Protein AF-A0A7C3LP22-F1 (afdb_monomer_lite)

Structure (mmCIF, N/CA/C/O backbone):
data_AF-A0A7C3LP22-F1
#
_entry.id   AF-A0A7C3LP22-F1
#
loop_
_atom_site.group_PDB
_atom_site.id
_atom_site.type_symbol
_atom_site.label_atom_id
_atom_site.label_alt_id
_atom_site.label_comp_id
_atom_site.label_asym_id
_atom_site.label_entity_id
_atom_site.label_seq_id
_atom_site.pdbx_PDB_ins_code
_atom_site.Cartn_x
_atom_site.Cartn_y
_atom_site.Cartn_z
_atom_site.occupancy
_atom_site.B_iso_or_equiv
_atom_site.auth_seq_id
_atom_site.auth_comp_id
_atom_site.auth_asym_id
_atom_site.auth_atom_id
_atom_site.pdbx_PDB_model_num
ATOM 1 N N . MET A 1 1 ? -41.718 -24.730 -7.239 1.00 60.97 1 MET A N 1
ATOM 2 C CA . MET A 1 1 ? -41.234 -23.332 -7.316 1.00 60.97 1 MET A CA 1
ATOM 3 C C . MET A 1 1 ? -42.422 -22.460 -7.672 1.00 60.97 1 MET A C 1
ATOM 5 O O . MET A 1 1 ? -43.189 -22.862 -8.542 1.00 60.97 1 MET A O 1
ATOM 9 N N . ARG A 1 2 ? -42.665 -21.352 -6.964 1.00 83.12 2 ARG A N 1
ATOM 10 C CA . ARG A 1 2 ? -43.797 -20.474 -7.306 1.00 83.12 2 ARG A CA 1
ATOM 11 C C . ARG A 1 2 ? -43.466 -19.772 -8.626 1.00 83.12 2 ARG A C 1
ATOM 13 O O . ARG A 1 2 ? -42.304 -19.480 -8.882 1.00 83.12 2 ARG A O 1
ATOM 20 N N . GLY A 1 3 ? -44.466 -19.472 -9.460 1.00 81.06 3 GLY A N 1
ATOM 21 C CA . GLY A 1 3 ? -44.237 -18.830 -10.768 1.00 81.06 3 GLY A CA 1
ATOM 22 C C . GLY A 1 3 ? -43.441 -17.517 -10.687 1.00 81.06 3 GLY A C 1
ATOM 23 O O . GLY A 1 3 ? -42.691 -17.189 -11.598 1.00 81.06 3 GLY A O 1
ATOM 24 N N . LYS A 1 4 ? -43.524 -16.815 -9.550 1.00 84.25 4 LYS A N 1
ATOM 25 C CA . LYS A 1 4 ? -42.734 -15.611 -9.251 1.00 84.25 4 LYS A CA 1
ATOM 26 C C . LYS A 1 4 ? -41.230 -15.893 -9.147 1.00 84.25 4 LYS A C 1
ATOM 28 O O . LYS A 1 4 ? -40.439 -15.100 -9.641 1.00 84.25 4 LYS A O 1
ATOM 33 N N . ASP A 1 5 ? -40.844 -17.034 -8.578 1.00 87.94 5 ASP A N 1
ATOM 34 C CA . ASP A 1 5 ? -39.438 -17.414 -8.399 1.00 87.94 5 ASP A CA 1
ATOM 35 C C . ASP A 1 5 ? -38.778 -17.708 -9.756 1.00 87.94 5 ASP A C 1
ATOM 37 O O . ASP A 1 5 ? -37.622 -17.359 -9.977 1.00 87.94 5 ASP A O 1
ATOM 41 N N . LEU A 1 6 ? -39.537 -18.294 -10.692 1.00 89.38 6 LEU A N 1
ATOM 42 C CA . LEU A 1 6 ? -39.077 -18.561 -12.059 1.00 89.38 6 LEU A CA 1
ATOM 43 C C . LEU A 1 6 ? -38.866 -17.271 -12.858 1.00 89.38 6 LEU A C 1
ATOM 45 O O . LEU A 1 6 ? -37.873 -17.153 -13.570 1.00 89.38 6 LEU A O 1
ATOM 49 N N . ILE A 1 7 ? -39.761 -16.292 -12.708 1.00 92.31 7 ILE A N 1
ATOM 50 C CA . ILE A 1 7 ? -39.629 -14.983 -13.364 1.00 92.31 7 ILE A CA 1
ATOM 51 C C . ILE A 1 7 ? -38.399 -14.243 -12.831 1.00 92.31 7 ILE A C 1
ATOM 53 O O . ILE A 1 7 ? -37.620 -13.705 -13.616 1.00 92.31 7 ILE A O 1
ATOM 57 N N . ILE A 1 8 ? -38.191 -14.256 -11.510 1.00 92.31 8 ILE A N 1
ATOM 58 C CA . ILE A 1 8 ? -37.020 -13.631 -10.884 1.00 92.31 8 ILE A CA 1
ATOM 59 C C . ILE A 1 8 ? -35.738 -14.303 -11.383 1.00 92.31 8 ILE A C 1
ATOM 61 O O . ILE A 1 8 ? -34.843 -13.612 -11.867 1.00 92.31 8 ILE A O 1
ATOM 65 N N . ALA A 1 9 ? -35.669 -15.637 -11.353 1.00 91.69 9 ALA A N 1
ATOM 66 C CA . ALA A 1 9 ? -34.505 -16.382 -11.827 1.00 91.69 9 ALA A CA 1
ATOM 67 C C . ALA A 1 9 ? -34.195 -16.095 -13.306 1.00 91.69 9 ALA A C 1
ATOM 69 O O . ALA A 1 9 ? -33.042 -15.852 -13.660 1.00 91.69 9 ALA A O 1
ATOM 70 N N . PHE A 1 10 ? -35.223 -16.052 -14.157 1.00 95.12 10 PHE A N 1
ATOM 71 C CA . PHE A 1 10 ? -35.064 -15.744 -15.576 1.00 95.12 10 PHE A CA 1
ATOM 72 C C . PHE A 1 10 ? -34.606 -14.298 -15.810 1.00 95.12 10 PHE A C 1
ATOM 74 O O . PHE A 1 10 ? -33.699 -14.068 -16.606 1.00 95.12 10 PHE A O 1
ATOM 81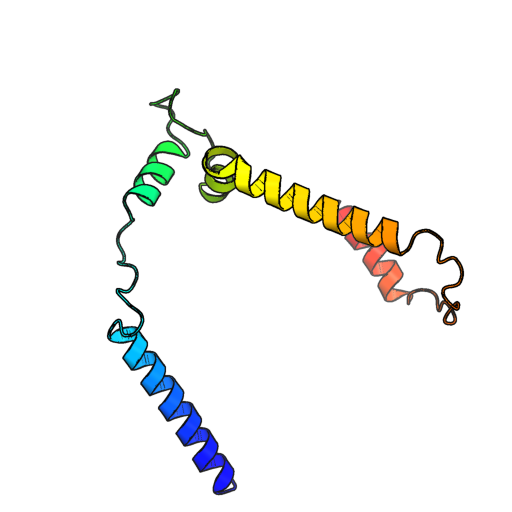 N N . SER A 1 11 ? -35.171 -13.324 -15.085 1.00 93.56 11 SER A N 1
ATOM 82 C CA . SER A 1 11 ? -34.745 -11.921 -15.185 1.00 93.56 11 SER A CA 1
ATOM 83 C C . SER A 1 11 ? -33.291 -11.723 -14.760 1.00 93.56 11 SER A C 1
ATOM 85 O O . SER A 1 11 ? -32.557 -10.990 -15.419 1.00 93.56 11 SER A O 1
ATOM 87 N N . LEU A 1 12 ? -32.853 -12.428 -13.711 1.00 94.12 12 LEU A N 1
ATOM 88 C CA . LEU A 1 12 ? -31.487 -12.345 -13.213 1.00 94.12 12 LEU A CA 1
ATOM 89 C C . LEU A 1 12 ? -30.515 -12.948 -14.231 1.00 94.12 12 LEU A C 1
ATOM 91 O O . LEU A 1 12 ? -29.534 -12.307 -14.594 1.00 94.12 12 LEU A O 1
ATOM 95 N N . ALA A 1 13 ? -30.834 -14.135 -14.757 1.00 95.00 13 ALA A N 1
ATOM 96 C CA . ALA A 1 13 ? -30.030 -14.797 -15.780 1.00 95.00 13 ALA A CA 1
ATOM 97 C C . ALA A 1 13 ? -29.927 -13.952 -17.061 1.00 95.00 13 ALA A C 1
ATOM 99 O O . ALA A 1 13 ? -28.830 -13.744 -17.577 1.00 95.00 13 ALA A O 1
ATOM 100 N N . SER A 1 14 ? -31.049 -13.406 -17.541 1.00 94.88 14 SER A N 1
ATOM 101 C CA . SER A 1 14 ? -31.072 -12.528 -18.714 1.00 94.88 14 SER A CA 1
ATOM 102 C C . SER A 1 14 ? -30.247 -11.263 -18.495 1.00 94.88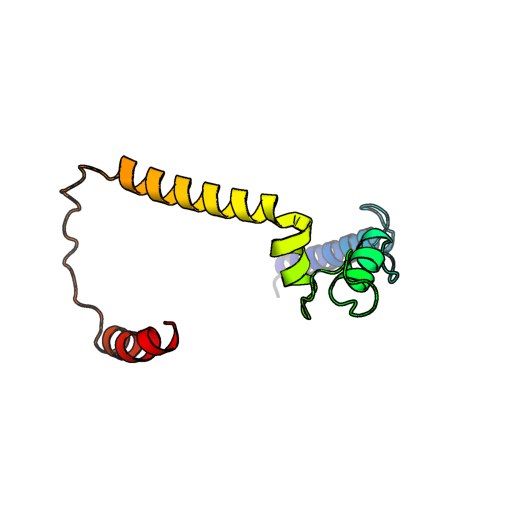 14 SER A C 1
ATOM 104 O O . SER A 1 14 ? -29.548 -10.832 -19.409 1.00 94.88 14 SER A O 1
ATOM 106 N N . PHE A 1 15 ? -30.313 -10.668 -17.303 1.00 95.06 15 PHE A N 1
ATOM 107 C CA . PHE A 1 15 ? -29.533 -9.483 -16.971 1.00 95.06 15 PHE A CA 1
ATOM 108 C C . PHE A 1 15 ? -28.032 -9.788 -16.945 1.00 95.06 15 PHE A C 1
ATOM 110 O O . PHE A 1 15 ? -27.255 -9.052 -17.546 1.00 95.06 15 PHE A O 1
ATOM 117 N N . THR A 1 16 ? -27.614 -10.899 -16.330 1.00 94.69 16 THR A N 1
ATOM 118 C CA . THR A 1 16 ? -26.204 -11.317 -16.309 1.00 94.69 16 THR A CA 1
ATOM 119 C C . THR A 1 16 ? -25.663 -11.576 -17.716 1.00 94.69 16 THR A C 1
ATOM 121 O O . THR A 1 16 ? -24.558 -11.140 -18.029 1.00 94.69 16 THR A O 1
ATOM 124 N N . VAL A 1 17 ? -26.442 -12.234 -18.582 1.00 95.69 17 VAL A N 1
ATOM 125 C CA . VAL A 1 17 ? -26.051 -12.481 -19.980 1.00 95.69 17 VAL A CA 1
ATOM 126 C C . VAL A 1 17 ? -25.961 -11.174 -20.766 1.00 95.69 17 VAL A C 1
ATOM 128 O O . VAL A 1 17 ? -24.973 -10.957 -21.463 1.00 95.69 17 VAL A O 1
ATOM 131 N N . ALA A 1 18 ? -26.946 -10.283 -20.627 1.00 94.44 18 ALA A N 1
ATOM 132 C CA . ALA A 1 18 ? -26.928 -8.980 -21.288 1.00 94.44 18 ALA A CA 1
ATOM 133 C C . ALA A 1 18 ? -25.717 -8.144 -20.851 1.00 94.44 18 ALA A C 1
ATOM 135 O O . ALA A 1 18 ? -25.023 -7.583 -21.694 1.00 94.44 18 ALA A O 1
ATOM 136 N N . LEU A 1 19 ? -25.417 -8.120 -19.549 1.00 92.31 19 LEU A N 1
ATOM 137 C CA . LEU A 1 19 ? -24.252 -7.424 -19.012 1.00 92.31 19 LEU A CA 1
ATOM 138 C C . LEU A 1 19 ? -22.945 -8.032 -19.544 1.00 92.31 19 LEU A C 1
ATOM 140 O O . LEU A 1 19 ? -22.070 -7.301 -19.994 1.00 92.31 19 LEU A O 1
ATOM 144 N N . GLY A 1 20 ? -22.829 -9.364 -19.553 1.00 90.56 20 GLY A N 1
ATOM 145 C CA . GLY A 1 20 ? -21.663 -10.064 -20.095 1.00 90.56 20 GLY A CA 1
ATOM 146 C C . GLY A 1 20 ? -21.441 -9.787 -21.583 1.00 90.56 20 GLY A C 1
ATOM 147 O O . GLY A 1 20 ? -20.305 -9.598 -22.009 1.00 90.56 20 GLY A O 1
ATOM 148 N N . LEU A 1 21 ? -22.519 -9.693 -22.363 1.00 92.75 21 LEU A N 1
ATOM 149 C CA . LEU A 1 21 ? -22.458 -9.393 -23.792 1.00 92.75 21 LEU A CA 1
ATOM 150 C C . LEU A 1 21 ? -22.088 -7.926 -24.059 1.00 92.75 21 LEU A C 1
ATOM 152 O O . LEU A 1 21 ? -21.266 -7.662 -24.931 1.00 92.75 21 LEU A O 1
ATOM 156 N N . ILE A 1 22 ? -22.623 -6.983 -23.275 1.00 91.62 22 ILE A N 1
ATOM 157 C CA . ILE A 1 22 ? -22.217 -5.567 -23.321 1.00 91.62 22 ILE A CA 1
ATOM 158 C C . ILE A 1 22 ? -20.724 -5.429 -23.006 1.00 91.62 22 ILE A C 1
ATOM 160 O O . ILE A 1 22 ? -20.023 -4.695 -23.696 1.00 91.62 22 ILE A O 1
ATOM 164 N N . LEU A 1 23 ? -20.226 -6.146 -21.994 1.00 86.88 23 LEU A N 1
ATOM 165 C CA . LEU A 1 23 ? -18.806 -6.141 -21.641 1.00 86.88 23 LEU A CA 1
ATOM 166 C C . LEU A 1 23 ? -17.938 -6.747 -22.748 1.00 86.88 23 LEU A C 1
ATOM 168 O O . LEU A 1 23 ? -16.923 -6.157 -23.097 1.00 86.88 23 LEU A O 1
ATOM 172 N N . TYR A 1 24 ? -18.345 -7.885 -23.319 1.00 84.06 24 TYR A N 1
ATOM 173 C CA . TYR A 1 24 ? -17.624 -8.550 -24.409 1.00 84.06 24 TYR A CA 1
ATOM 174 C C . TYR A 1 24 ? -17.510 -7.678 -25.666 1.00 84.06 24 TYR A C 1
ATOM 176 O O . TYR A 1 24 ? -16.475 -7.680 -26.323 1.00 84.06 24 TYR A O 1
ATOM 184 N N . LEU A 1 25 ? -18.556 -6.910 -25.982 1.00 89.81 25 LEU A N 1
ATOM 185 C CA . LEU A 1 25 ? -18.586 -5.986 -27.119 1.00 89.81 25 LEU A CA 1
ATOM 186 C C . LEU A 1 25 ? -17.926 -4.630 -26.828 1.00 89.81 25 LEU A C 1
ATOM 188 O O . LEU A 1 25 ? -18.175 -3.674 -27.558 1.00 89.81 25 LEU A O 1
ATOM 192 N N . GLU A 1 26 ? -17.131 -4.518 -25.760 1.00 84.81 26 GLU A N 1
ATOM 193 C CA . GLU A 1 26 ? -16.459 -3.269 -25.378 1.00 84.81 26 GLU A CA 1
ATOM 194 C C . GLU A 1 26 ? -17.438 -2.105 -25.126 1.00 84.81 26 GLU A C 1
ATOM 196 O O . GLU A 1 26 ? -17.104 -0.932 -25.285 1.00 84.81 26 GLU A O 1
ATOM 201 N N . GLY A 1 27 ? -18.673 -2.399 -24.705 1.00 83.31 27 GLY A N 1
ATOM 202 C CA . GLY A 1 27 ? -19.723 -1.394 -24.505 1.00 83.31 27 GLY A CA 1
ATOM 203 C C . GLY A 1 27 ? -19.432 -0.381 -23.390 1.00 83.31 27 GLY A C 1
ATOM 204 O O . GLY A 1 27 ? -20.095 0.651 -23.316 1.00 83.31 27 GLY A O 1
ATOM 205 N N . LEU A 1 28 ? -18.435 -0.650 -22.539 1.00 81.25 28 LEU A N 1
ATOM 206 C CA . LEU A 1 28 ? -17.900 0.283 -21.536 1.00 81.25 28 LEU A CA 1
ATOM 207 C C . LEU A 1 28 ? -16.568 0.932 -21.963 1.00 81.25 28 LEU A C 1
ATOM 209 O O . LEU A 1 28 ? -15.931 1.613 -21.160 1.00 81.25 28 LEU A O 1
ATOM 213 N N . GLY A 1 29 ? -16.153 0.736 -23.215 1.00 81.62 29 GLY A N 1
ATOM 214 C CA . GLY A 1 29 ? -14.862 1.142 -23.754 1.00 81.62 29 GLY A CA 1
ATOM 215 C C . GLY A 1 29 ? -13.959 -0.052 -24.078 1.00 81.62 29 GLY A C 1
ATOM 216 O O . GLY A 1 29 ? -14.277 -1.184 -23.701 1.00 81.62 29 GLY A O 1
ATOM 217 N N . PRO A 1 30 ? -12.831 0.205 -24.767 1.00 79.12 30 PRO A N 1
ATOM 218 C CA . PRO A 1 30 ? -11.898 -0.832 -25.185 1.00 79.12 30 PRO A CA 1
ATOM 219 C C . PRO A 1 30 ? -11.447 -1.647 -23.978 1.00 79.12 30 PRO A C 1
ATOM 221 O O . PRO A 1 30 ? -10.999 -1.090 -22.966 1.00 79.12 30 PRO A O 1
ATOM 224 N N . LEU A 1 31 ? -11.582 -2.967 -24.081 1.00 74.88 31 LEU A N 1
ATOM 225 C CA . LEU A 1 31 ? -11.115 -3.848 -23.026 1.00 74.88 31 LEU A CA 1
ATOM 226 C C . LEU A 1 31 ? -9.582 -3.781 -22.972 1.00 74.88 31 LEU A C 1
ATOM 228 O O . LEU A 1 31 ? -8.932 -3.586 -24.003 1.00 74.88 31 LEU A O 1
ATOM 232 N N . PRO A 1 32 ? -8.969 -3.926 -21.784 1.00 71.56 32 PRO A N 1
ATOM 233 C CA . PRO A 1 32 ? -7.522 -4.016 -21.689 1.00 71.56 32 PRO A CA 1
ATOM 234 C C . PRO A 1 32 ? -7.035 -5.141 -22.604 1.00 71.56 32 PRO A C 1
ATOM 236 O O . PRO A 1 32 ? -7.450 -6.291 -22.453 1.00 71.56 32 PRO A O 1
ATOM 239 N N . THR A 1 33 ? -6.177 -4.806 -23.564 1.00 74.81 33 THR A N 1
ATOM 240 C CA . THR A 1 33 ? -5.535 -5.811 -24.406 1.00 74.81 33 THR A CA 1
ATOM 241 C C . THR A 1 33 ? -4.688 -6.734 -23.527 1.00 74.81 33 THR A C 1
ATOM 243 O O . THR A 1 33 ? -4.219 -6.338 -22.458 1.00 74.81 33 THR A O 1
ATOM 246 N N . GLY A 1 34 ? -4.468 -7.976 -23.969 1.00 73.56 34 GLY A N 1
ATOM 247 C CA . GLY A 1 34 ? -3.540 -8.895 -23.291 1.00 73.56 34 GLY A CA 1
ATOM 248 C C . GLY A 1 34 ? -2.083 -8.409 -23.301 1.00 73.56 34 GLY A C 1
ATOM 249 O O . GLY A 1 34 ? -1.229 -9.004 -22.647 1.00 73.56 34 GLY A O 1
ATOM 250 N N . ASP A 1 35 ? -1.806 -7.326 -24.027 1.00 83.81 35 ASP A N 1
ATOM 251 C CA . ASP A 1 35 ? -0.493 -6.721 -24.160 1.00 83.81 35 ASP A CA 1
ATOM 252 C C . ASP A 1 35 ? -0.185 -5.748 -23.021 1.00 83.81 35 ASP A C 1
ATOM 254 O O . ASP A 1 35 ? -1.027 -4.998 -22.517 1.00 83.81 35 ASP A O 1
ATOM 258 N N . LEU A 1 36 ? 1.091 -5.701 -22.652 1.00 85.12 36 LEU A N 1
ATOM 259 C CA . LEU A 1 36 ? 1.589 -4.734 -21.687 1.00 85.12 36 LEU A CA 1
ATOM 260 C C . LEU A 1 36 ? 1.521 -3.319 -22.264 1.00 85.12 36 LEU A C 1
ATOM 262 O O . LEU A 1 36 ? 2.136 -2.999 -23.281 1.00 85.12 36 LEU A O 1
ATOM 266 N N . ARG A 1 37 ? 0.837 -2.427 -21.544 1.00 88.31 37 ARG A N 1
ATOM 267 C CA . ARG A 1 37 ? 0.893 -0.987 -21.822 1.00 88.31 37 ARG A CA 1
ATOM 268 C C . ARG A 1 37 ? 2.340 -0.505 -21.713 1.00 88.31 37 ARG A C 1
ATOM 270 O O . ARG A 1 37 ? 3.074 -0.938 -20.826 1.00 88.31 37 ARG A O 1
ATOM 277 N N . PHE A 1 38 ? 2.718 0.464 -22.545 1.00 91.25 38 PHE A N 1
ATOM 278 C CA . PHE A 1 38 ? 4.083 1.005 -22.591 1.00 91.25 38 PHE A CA 1
ATOM 279 C C . PHE A 1 38 ? 4.633 1.405 -21.210 1.00 91.25 38 PHE A C 1
ATOM 281 O O . PHE A 1 38 ? 5.754 1.046 -20.856 1.00 91.25 38 PHE A O 1
ATOM 288 N N . LEU A 1 39 ? 3.824 2.095 -20.398 1.00 90.88 39 LEU A N 1
ATOM 289 C CA . LEU A 1 39 ? 4.217 2.493 -19.045 1.00 90.88 39 LEU A CA 1
ATOM 290 C C . LEU A 1 39 ? 4.511 1.280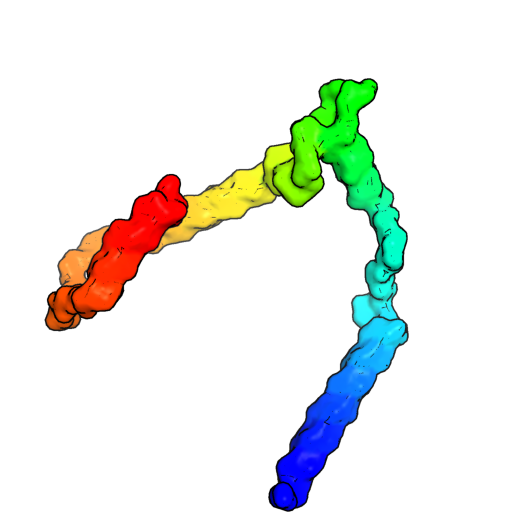 -18.148 1.00 90.88 39 LEU A C 1
ATOM 292 O O . LEU A 1 39 ? 5.519 1.270 -17.449 1.00 90.88 39 LEU A O 1
ATOM 296 N N . ALA A 1 40 ? 3.667 0.246 -18.205 1.00 91.75 40 ALA A N 1
ATOM 297 C CA . ALA A 1 40 ? 3.859 -0.978 -17.432 1.00 91.75 40 ALA A CA 1
ATOM 298 C C . ALA A 1 40 ? 5.126 -1.723 -17.875 1.00 91.75 40 ALA A C 1
ATOM 300 O O . ALA A 1 40 ? 5.899 -2.165 -17.030 1.00 91.75 40 ALA A O 1
ATOM 301 N N . ALA A 1 41 ? 5.384 -1.793 -19.184 1.00 93.50 41 ALA A N 1
ATOM 302 C CA . ALA A 1 41 ? 6.609 -2.378 -19.723 1.00 93.50 41 ALA A CA 1
ATOM 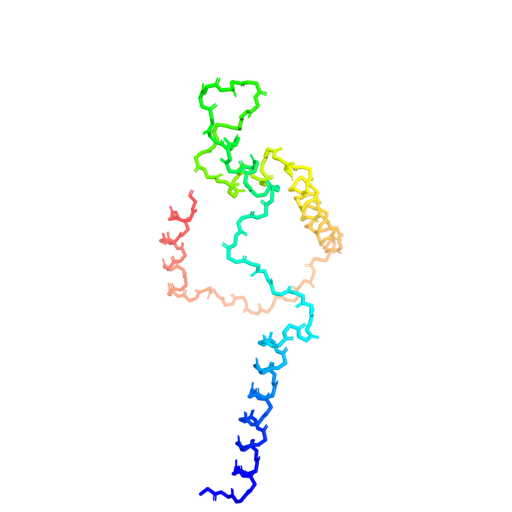303 C C . ALA A 1 41 ? 7.866 -1.614 -19.266 1.00 93.50 41 ALA A C 1
ATOM 305 O O . ALA A 1 41 ? 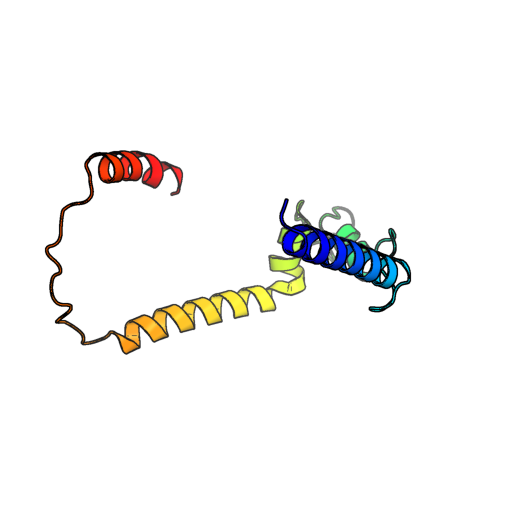8.857 -2.235 -18.886 1.00 93.50 41 ALA A O 1
ATOM 306 N N . SER A 1 42 ? 7.819 -0.278 -19.247 1.00 92.38 42 SER A N 1
ATOM 307 C CA . SER A 1 42 ? 8.923 0.560 -18.759 1.00 92.38 42 SER A CA 1
ATOM 308 C C . SER A 1 42 ? 9.182 0.366 -17.261 1.00 92.38 42 SER A C 1
ATOM 310 O O . SER A 1 42 ? 10.329 0.201 -16.851 1.00 92.38 42 SER A O 1
ATOM 312 N N . ILE A 1 43 ? 8.122 0.319 -16.447 1.00 93.56 43 ILE A N 1
ATOM 313 C CA . ILE A 1 43 ? 8.220 0.046 -15.007 1.00 93.56 43 ILE A CA 1
ATOM 314 C C . ILE A 1 43 ? 8.818 -1.341 -14.771 1.00 93.56 43 ILE A C 1
ATOM 316 O O . ILE A 1 43 ? 9.774 -1.462 -14.014 1.00 93.56 43 ILE A O 1
ATOM 320 N N . LEU A 1 44 ? 8.320 -2.382 -15.445 1.00 93.62 44 LEU A N 1
ATOM 321 C CA . LEU A 1 44 ? 8.845 -3.748 -15.316 1.00 93.62 44 LEU A CA 1
ATOM 322 C C . LEU A 1 44 ? 10.323 -3.830 -15.697 1.00 93.62 44 LEU A C 1
ATOM 324 O O . LEU A 1 44 ? 11.106 -4.444 -14.978 1.00 93.62 44 LEU A O 1
ATOM 328 N N . LYS A 1 45 ? 10.714 -3.168 -16.791 1.00 93.94 45 LYS A N 1
ATOM 329 C CA . LYS A 1 45 ? 12.105 -3.128 -17.245 1.00 93.94 45 LYS A CA 1
ATOM 330 C C . LYS A 1 45 ? 13.036 -2.482 -16.217 1.00 93.94 45 LYS A C 1
ATOM 332 O O . LYS A 1 45 ? 14.165 -2.931 -16.092 1.00 93.94 45 LYS A O 1
ATOM 337 N N . ASN A 1 46 ? 12.580 -1.450 -15.510 1.00 94.56 46 ASN A N 1
ATOM 338 C CA . ASN A 1 46 ? 13.403 -0.656 -14.592 1.00 94.56 46 ASN A CA 1
ATOM 339 C C . ASN A 1 46 ? 13.172 -0.997 -13.103 1.00 94.56 46 ASN A C 1
ATOM 341 O O . ASN A 1 46 ? 13.838 -0.453 -12.233 1.00 94.56 46 ASN A O 1
ATOM 345 N N . THR A 1 47 ? 12.255 -1.912 -12.784 1.00 95.12 47 THR A N 1
ATOM 346 C CA . THR A 1 47 ? 11.998 -2.380 -11.409 1.00 95.12 47 THR A CA 1
ATOM 347 C C . THR A 1 47 ? 13.240 -3.070 -10.830 1.00 95.12 47 THR A C 1
ATOM 349 O O . THR A 1 47 ? 13.688 -2.764 -9.727 1.00 95.12 47 THR A O 1
ATOM 352 N N . PHE A 1 48 ? 13.861 -3.951 -11.616 1.00 94.06 48 PHE A N 1
ATOM 353 C CA . PHE A 1 48 ? 15.135 -4.569 -11.272 1.00 94.06 48 PHE A CA 1
ATOM 354 C C . PHE A 1 48 ? 16.010 -4.681 -12.521 1.00 94.06 48 PHE A C 1
ATOM 356 O O . PHE A 1 48 ? 15.905 -5.643 -13.282 1.00 94.06 48 PHE A O 1
ATOM 363 N N . ASN A 1 49 ? 16.873 -3.687 -12.738 1.00 94.06 49 ASN A N 1
ATOM 364 C CA . ASN A 1 49 ? 17.821 -3.665 -13.849 1.00 94.06 49 ASN A CA 1
ATOM 365 C C . ASN A 1 49 ? 19.257 -3.397 -13.364 1.00 94.06 49 ASN A C 1
ATOM 367 O O . ASN A 1 49 ? 19.654 -2.242 -13.229 1.00 94.06 49 ASN A O 1
ATOM 371 N N . PRO A 1 50 ? 20.067 -4.448 -13.141 1.00 91.06 50 PRO A N 1
ATOM 372 C CA . PRO A 1 50 ? 21.450 -4.306 -12.680 1.00 91.06 50 PRO A CA 1
ATOM 373 C C . PRO A 1 50 ? 22.392 -3.633 -13.686 1.00 91.06 50 PRO A C 1
ATOM 375 O O . PRO A 1 50 ? 23.477 -3.199 -13.309 1.00 91.06 50 PRO A O 1
ATOM 378 N N . TRP A 1 51 ? 22.015 -3.583 -14.967 1.00 92.75 51 TRP A N 1
ATOM 379 C CA . TRP A 1 51 ? 22.855 -3.040 -16.037 1.00 92.75 51 TRP A CA 1
ATOM 380 C C . TRP A 1 51 ? 22.655 -1.537 -16.253 1.00 92.75 51 TRP A C 1
ATOM 382 O O . TRP A 1 51 ? 23.497 -0.905 -16.882 1.00 92.75 51 TRP A O 1
ATOM 392 N N . GLU A 1 52 ? 21.573 -0.963 -15.721 1.00 90.00 52 GLU A N 1
ATOM 393 C CA . GLU A 1 52 ? 21.280 0.471 -15.774 1.00 90.00 52 GLU A CA 1
ATOM 394 C C . GLU A 1 52 ? 21.126 1.012 -14.351 1.00 90.00 52 GLU A C 1
ATOM 396 O O . GLU A 1 52 ? 20.023 1.183 -13.832 1.00 90.00 52 GLU A O 1
ATOM 401 N N . ALA A 1 53 ? 22.264 1.252 -13.700 1.00 86.38 53 ALA A N 1
ATOM 402 C CA . ALA A 1 53 ? 22.308 1.600 -12.284 1.00 86.38 53 ALA A CA 1
ATOM 403 C C . ALA A 1 53 ? 21.637 2.944 -11.950 1.00 86.38 53 ALA A C 1
ATOM 405 O O . ALA A 1 53 ? 21.238 3.144 -10.805 1.00 86.38 53 ALA A O 1
ATOM 406 N N . ASN A 1 54 ? 21.506 3.850 -12.924 1.00 89.31 54 ASN A N 1
ATOM 407 C CA . ASN A 1 54 ? 20.933 5.180 -12.710 1.00 89.31 54 ASN A CA 1
ATOM 408 C C . ASN A 1 54 ? 19.409 5.221 -12.890 1.00 89.31 54 ASN A C 1
ATOM 410 O O . ASN A 1 54 ? 18.775 6.201 -12.505 1.00 89.31 54 ASN A O 1
ATOM 414 N N . LEU A 1 55 ? 18.816 4.187 -13.494 1.00 89.12 55 LEU A N 1
ATOM 415 C CA . LEU A 1 55 ? 17.393 4.139 -13.829 1.00 89.12 55 LEU A CA 1
ATOM 416 C C . LEU A 1 55 ? 16.782 2.799 -13.404 1.00 89.12 55 LEU A C 1
ATOM 418 O O . LEU A 1 55 ? 16.100 2.133 -14.179 1.00 89.12 55 LEU A O 1
ATOM 422 N N . THR A 1 56 ? 17.040 2.397 -12.160 1.00 93.25 56 THR A N 1
ATOM 423 C CA . THR A 1 56 ? 16.492 1.175 -11.567 1.00 93.25 56 THR A CA 1
ATOM 424 C C . THR A 1 56 ? 16.099 1.402 -10.114 1.00 93.25 56 THR A C 1
ATOM 426 O O . THR A 1 56 ? 16.747 2.176 -9.411 1.00 93.25 56 THR A O 1
ATOM 429 N N . THR A 1 57 ? 15.056 0.717 -9.648 1.00 93.62 57 THR A N 1
ATOM 430 C CA . THR A 1 57 ? 14.646 0.777 -8.236 1.00 93.62 57 THR A CA 1
ATOM 431 C C . THR A 1 57 ? 15.256 -0.337 -7.384 1.00 93.62 57 THR A C 1
ATOM 433 O O . THR A 1 57 ? 15.166 -0.308 -6.162 1.00 93.62 57 THR A O 1
ATOM 436 N N . TYR A 1 58 ? 15.902 -1.324 -8.020 1.00 94.50 58 TYR A N 1
ATOM 437 C CA . TYR A 1 58 ? 16.482 -2.511 -7.373 1.00 94.50 58 TYR A CA 1
ATOM 438 C C . TYR A 1 58 ? 15.490 -3.332 -6.527 1.00 94.50 58 TYR A C 1
ATOM 440 O O . TYR A 1 58 ? 15.898 -4.156 -5.707 1.00 94.50 58 TYR A O 1
ATOM 448 N N . SER A 1 59 ? 14.188 -3.184 -6.760 1.00 94.19 59 SER A N 1
ATOM 449 C CA . SER A 1 59 ? 13.162 -3.979 -6.091 1.00 94.19 59 SER A CA 1
ATOM 450 C C . SER A 1 59 ? 12.821 -5.200 -6.935 1.00 94.19 59 SER A C 1
ATOM 452 O O . SER A 1 59 ? 12.483 -5.078 -8.103 1.00 94.19 59 SER A O 1
ATOM 454 N N . LEU A 1 60 ? 12.824 -6.399 -6.350 1.00 94.50 60 LEU A N 1
ATOM 455 C CA . LEU A 1 60 ? 12.352 -7.606 -7.048 1.00 94.50 60 LEU A CA 1
ATOM 456 C C . LEU A 1 60 ? 10.821 -7.646 -7.201 1.00 94.50 60 LEU A C 1
ATOM 458 O O . LEU A 1 60 ? 10.294 -8.459 -7.958 1.00 94.50 60 LEU A O 1
ATOM 462 N N . ASN A 1 61 ? 10.096 -6.779 -6.488 1.00 95.06 61 ASN A N 1
ATOM 463 C CA . ASN A 1 61 ? 8.644 -6.696 -6.541 1.00 95.06 61 ASN A CA 1
ATOM 464 C C . ASN A 1 61 ? 8.210 -5.381 -7.201 1.00 95.06 61 ASN A C 1
ATOM 466 O O . ASN A 1 61 ? 8.357 -4.301 -6.622 1.00 95.06 61 ASN A O 1
ATOM 470 N N . ALA A 1 62 ? 7.607 -5.491 -8.387 1.00 93.69 62 ALA A N 1
ATOM 471 C CA . ALA A 1 62 ? 7.114 -4.350 -9.155 1.00 93.69 62 ALA A CA 1
ATOM 472 C C . ALA A 1 62 ? 6.056 -3.531 -8.403 1.00 93.69 62 ALA A C 1
ATOM 474 O O . ALA A 1 62 ? 6.051 -2.310 -8.505 1.00 93.69 62 ALA A O 1
ATOM 475 N N . VAL A 1 63 ? 5.193 -4.164 -7.603 1.00 95.00 63 VAL A N 1
ATOM 476 C CA . VAL A 1 63 ? 4.178 -3.438 -6.821 1.00 95.00 63 VAL A CA 1
ATOM 477 C C . VAL A 1 63 ? 4.847 -2.589 -5.746 1.00 95.00 63 VAL A C 1
ATOM 479 O O . VAL A 1 63 ? 4.528 -1.412 -5.607 1.00 95.00 63 VAL A O 1
ATOM 482 N N . SER A 1 64 ? 5.825 -3.160 -5.036 1.00 95.44 64 SER A N 1
ATOM 483 C CA . SER A 1 64 ? 6.593 -2.413 -4.037 1.00 95.44 64 SER A CA 1
ATOM 484 C C . SER A 1 64 ? 7.357 -1.256 -4.680 1.00 95.44 64 SER A C 1
ATOM 486 O O . SER A 1 64 ? 7.308 -0.151 -4.157 1.00 95.44 64 SER A O 1
ATOM 488 N N . ALA A 1 65 ? 7.984 -1.479 -5.841 1.00 95.56 65 ALA A N 1
ATOM 489 C CA . ALA A 1 65 ? 8.682 -0.432 -6.590 1.00 95.56 65 ALA A CA 1
ATOM 490 C C . ALA A 1 65 ? 7.739 0.709 -6.997 1.00 95.56 65 ALA A C 1
ATOM 492 O O . ALA A 1 65 ? 8.073 1.887 -6.909 1.00 95.56 65 ALA A O 1
ATOM 493 N N . VAL A 1 66 ? 6.527 0.374 -7.444 1.00 95.88 66 VAL A N 1
ATOM 494 C CA . VAL A 1 66 ? 5.537 1.380 -7.838 1.00 95.88 66 VAL A CA 1
ATOM 495 C C . VAL A 1 66 ? 5.102 2.224 -6.650 1.00 95.88 66 VAL A C 1
ATOM 497 O O . VAL A 1 66 ? 5.073 3.443 -6.771 1.00 95.88 66 VAL A O 1
ATOM 500 N N . ILE A 1 67 ? 4.775 1.599 -5.522 1.00 96.81 67 ILE A N 1
ATOM 501 C CA . ILE A 1 67 ? 4.242 2.298 -4.347 1.00 96.81 67 ILE A CA 1
ATOM 502 C C . ILE A 1 67 ? 5.338 3.107 -3.635 1.00 96.81 67 ILE A C 1
ATOM 504 O O . ILE A 1 67 ? 5.048 4.189 -3.130 1.00 96.81 67 ILE A O 1
ATOM 508 N N . TRP A 1 68 ? 6.586 2.628 -3.617 1.00 95.38 68 TRP A N 1
ATOM 509 C CA . TRP A 1 68 ? 7.674 3.248 -2.849 1.00 95.38 68 TRP A CA 1
A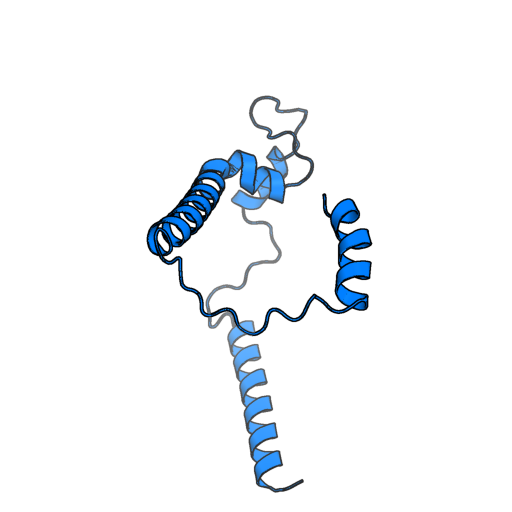TOM 510 C C . TRP A 1 68 ? 8.649 4.103 -3.651 1.00 95.38 68 TRP A C 1
ATOM 512 O O . TRP A 1 68 ? 9.177 5.053 -3.085 1.00 95.38 68 TRP A O 1
ATOM 522 N N . ASP A 1 69 ? 8.866 3.819 -4.935 1.00 94.50 69 ASP A N 1
ATOM 523 C CA . ASP A 1 69 ? 9.859 4.536 -5.743 1.00 94.50 69 ASP A CA 1
ATOM 524 C C . ASP A 1 69 ? 9.186 5.394 -6.819 1.00 94.50 69 ASP A C 1
ATOM 526 O O . ASP A 1 69 ? 9.371 6.608 -6.860 1.00 94.50 69 ASP A O 1
ATOM 530 N N . TYR A 1 70 ? 8.344 4.797 -7.672 1.00 94.88 70 TYR A N 1
ATOM 531 C CA . TYR A 1 70 ? 7.738 5.530 -8.793 1.00 94.88 70 TYR A CA 1
ATOM 532 C C . TYR A 1 70 ? 6.604 6.472 -8.371 1.00 94.88 70 TYR A C 1
ATOM 534 O O . TYR A 1 70 ? 6.444 7.545 -8.951 1.00 94.88 70 TYR A O 1
ATOM 542 N N . ARG A 1 71 ? 5.781 6.061 -7.400 1.00 95.31 71 ARG A N 1
ATOM 543 C CA . ARG A 1 71 ? 4.595 6.792 -6.917 1.00 95.31 71 ARG A CA 1
ATOM 544 C C . ARG A 1 71 ? 4.629 6.964 -5.397 1.00 95.31 71 ARG A C 1
ATOM 546 O O . ARG A 1 71 ? 3.588 6.986 -4.751 1.00 95.31 71 ARG A O 1
ATOM 553 N N . ALA A 1 72 ? 5.832 7.142 -4.850 1.00 96.50 72 ALA A N 1
ATOM 554 C CA . ALA A 1 72 ? 6.081 7.332 -3.420 1.00 96.50 72 ALA A CA 1
ATOM 555 C C . ALA A 1 72 ? 5.233 8.451 -2.798 1.00 96.50 72 ALA A C 1
ATOM 557 O O . ALA A 1 72 ? 4.772 8.341 -1.663 1.00 96.50 72 ALA A O 1
ATOM 558 N N . LEU A 1 73 ? 5.021 9.534 -3.556 1.00 97.69 73 LEU A N 1
ATOM 559 C CA . LEU A 1 73 ? 4.248 10.691 -3.111 1.00 97.69 73 LEU A CA 1
ATOM 560 C C . LEU A 1 73 ? 2.805 10.312 -2.755 1.00 97.69 73 LEU A C 1
ATOM 562 O O . LEU A 1 73 ? 2.294 10.781 -1.742 1.00 97.69 73 LEU A O 1
ATOM 566 N N . ASP A 1 74 ? 2.167 9.451 -3.549 1.00 97.62 74 ASP A N 1
ATOM 567 C CA . ASP A 1 74 ? 0.798 9.003 -3.295 1.00 97.62 74 ASP A CA 1
ATOM 568 C C . ASP A 1 74 ? 0.724 8.256 -1.959 1.00 97.62 74 ASP A C 1
ATOM 570 O O . ASP A 1 74 ? -0.113 8.579 -1.123 1.00 97.62 74 ASP A O 1
ATOM 574 N N . THR A 1 75 ? 1.672 7.354 -1.697 1.00 97.31 75 THR A N 1
ATOM 575 C CA . THR A 1 75 ? 1.779 6.601 -0.436 1.00 97.31 75 THR A CA 1
ATOM 576 C C . THR A 1 75 ? 2.034 7.515 0.768 1.00 97.31 75 THR A C 1
ATOM 578 O O . THR A 1 75 ? 1.461 7.333 1.845 1.00 97.31 75 THR A O 1
ATOM 581 N N . ILE A 1 76 ? 2.865 8.550 0.604 1.00 97.94 76 ILE A N 1
ATOM 582 C CA . ILE A 1 76 ? 3.080 9.565 1.646 1.00 97.94 76 ILE A CA 1
ATOM 583 C C . ILE A 1 76 ? 1.768 10.293 1.952 1.00 97.94 76 ILE A C 1
ATOM 585 O O . ILE A 1 76 ? 1.424 10.485 3.118 1.00 97.94 76 ILE A O 1
ATOM 589 N N . LEU A 1 77 ? 1.002 10.667 0.929 1.00 98.06 77 LEU A N 1
ATOM 590 C CA . LEU A 1 77 ? -0.280 11.337 1.127 1.00 98.06 77 LEU A CA 1
ATOM 591 C C . LEU A 1 77 ? -1.337 10.401 1.729 1.00 98.06 77 LEU A C 1
ATOM 593 O O . LEU A 1 77 ? -2.088 10.833 2.600 1.00 98.06 77 LEU A O 1
ATOM 597 N N . GLU A 1 78 ? -1.362 9.122 1.359 1.00 97.94 78 GLU A N 1
ATOM 598 C CA . GLU A 1 78 ? -2.225 8.114 1.987 1.00 97.94 78 GLU A CA 1
ATOM 599 C C . GLU A 1 78 ? -1.946 7.993 3.493 1.00 97.94 78 GLU A C 1
ATOM 601 O O . GLU A 1 78 ? -2.868 8.053 4.313 1.00 97.94 78 GLU A O 1
ATOM 606 N N . THR A 1 79 ? -0.671 7.897 3.883 1.00 97.56 79 THR A N 1
ATOM 607 C CA . THR A 1 79 ? -0.286 7.836 5.305 1.00 97.56 79 THR A CA 1
ATOM 608 C C . THR A 1 79 ? -0.570 9.144 6.045 1.00 97.56 79 THR A C 1
ATOM 610 O O . THR A 1 79 ? -1.010 9.108 7.195 1.00 97.56 79 THR A O 1
ATOM 613 N N . ALA A 1 80 ? -0.411 10.298 5.391 1.00 98.12 80 ALA A N 1
ATOM 614 C CA . ALA A 1 80 ? -0.778 11.595 5.953 1.00 98.12 80 ALA A CA 1
ATOM 615 C C . ALA A 1 80 ? -2.291 11.705 6.211 1.00 98.12 80 ALA A C 1
ATOM 617 O O . ALA A 1 80 ? -2.700 12.192 7.266 1.00 98.12 80 ALA A O 1
ATOM 618 N N . VAL A 1 81 ? -3.127 11.208 5.293 1.00 98.31 81 VAL A N 1
ATOM 619 C CA . VAL A 1 81 ? -4.586 11.158 5.471 1.00 98.31 81 VAL A CA 1
ATOM 620 C C . VAL A 1 81 ? -4.962 10.216 6.614 1.00 98.31 81 VAL A C 1
ATOM 622 O O . VAL A 1 81 ? -5.787 10.580 7.452 1.00 98.31 81 VAL A O 1
ATOM 625 N N . LEU A 1 82 ? -4.332 9.040 6.710 1.00 98.12 82 LEU A N 1
ATOM 626 C CA . LEU A 1 82 ? -4.542 8.120 7.831 1.00 98.12 82 LEU A CA 1
ATOM 627 C C . LEU A 1 82 ? -4.169 8.771 9.172 1.00 98.12 82 LEU A C 1
ATOM 629 O O . LEU A 1 82 ? -4.931 8.699 10.137 1.00 98.12 82 LEU A O 1
ATOM 633 N N . PHE A 1 83 ? -3.023 9.451 9.228 1.00 98.31 83 PHE A N 1
ATOM 634 C CA . PHE A 1 83 ? -2.588 10.183 10.412 1.00 98.31 83 PHE A CA 1
ATOM 635 C C . PHE A 1 83 ? -3.573 11.298 10.792 1.00 98.31 83 PHE A C 1
ATOM 637 O O . PHE A 1 83 ? -3.960 11.412 11.959 1.00 98.31 83 PHE A O 1
ATOM 644 N N . ALA A 1 84 ? -4.030 12.086 9.814 1.00 98.25 84 ALA A N 1
ATOM 645 C CA . ALA A 1 84 ? -5.039 13.126 10.005 1.00 98.25 84 ALA A CA 1
ATOM 646 C C . ALA A 1 84 ? -6.374 12.550 10.512 1.00 98.25 84 ALA A C 1
ATOM 648 O O . ALA A 1 84 ? -7.017 13.144 11.374 1.00 98.25 84 ALA A O 1
ATOM 649 N N . ALA A 1 85 ? -6.779 11.370 10.036 1.00 98.25 85 ALA A N 1
ATOM 650 C CA . ALA A 1 85 ? -7.990 10.702 10.500 1.00 98.25 85 ALA A CA 1
ATOM 651 C C . ALA A 1 85 ? -7.882 10.287 11.976 1.00 98.25 85 ALA A C 1
ATOM 653 O O . ALA A 1 85 ? -8.774 10.586 12.770 1.00 98.25 85 ALA A O 1
ATOM 654 N N . VAL A 1 86 ? -6.775 9.651 12.374 1.00 97.75 86 VAL A N 1
ATOM 655 C CA . VAL A 1 86 ? -6.549 9.232 13.770 1.00 97.75 86 VAL A CA 1
ATOM 656 C C . VAL A 1 86 ? -6.458 10.444 14.702 1.00 97.75 86 VAL A C 1
ATOM 658 O O . VAL A 1 86 ? -7.097 10.475 15.758 1.00 97.75 86 VAL A O 1
ATOM 661 N N . THR A 1 87 ? -5.707 11.474 14.310 1.00 97.44 87 THR A N 1
ATOM 662 C CA . THR A 1 87 ? -5.617 12.732 15.073 1.00 97.44 87 THR A CA 1
ATOM 663 C C . THR A 1 87 ? -6.958 13.465 15.139 1.00 97.44 87 THR A C 1
ATOM 665 O O . THR A 1 87 ? -7.322 13.969 16.197 1.00 97.44 87 THR A O 1
ATOM 668 N N . GLY A 1 88 ? -7.749 13.456 14.066 1.00 96.94 88 GLY A N 1
ATOM 669 C CA . GLY A 1 88 ? -9.101 14.011 14.046 1.00 96.94 88 GLY A CA 1
ATOM 670 C C . GLY A 1 88 ? -10.046 13.299 15.016 1.00 96.94 88 GLY A C 1
ATOM 671 O O . GLY A 1 88 ? -10.693 13.951 15.834 1.00 96.94 88 GLY A O 1
ATOM 672 N N . VAL A 1 89 ? -10.086 11.962 14.990 1.00 95.69 89 VAL A N 1
ATOM 673 C CA . VAL A 1 89 ? -10.904 11.160 15.918 1.00 95.69 89 VAL A CA 1
ATOM 674 C C . VAL A 1 89 ? -10.479 11.414 17.364 1.00 95.69 89 VAL A C 1
ATOM 676 O O . VAL A 1 89 ? -11.313 11.721 18.214 1.00 95.69 89 VAL A O 1
ATOM 679 N N . THR A 1 90 ? -9.182 11.345 17.656 1.00 93.38 90 THR A N 1
ATOM 680 C CA . THR A 1 90 ? -8.673 11.589 19.016 1.00 93.38 90 THR A CA 1
ATOM 681 C C . THR A 1 90 ? -8.934 13.014 19.502 1.00 93.38 90 THR A C 1
ATOM 683 O O . THR A 1 90 ? -9.274 13.194 20.669 1.00 93.38 90 THR A O 1
ATOM 686 N N . ALA A 1 91 ? -8.844 14.021 18.628 1.00 95.06 91 ALA A N 1
ATOM 687 C CA . ALA A 1 91 ? -9.176 15.402 18.960 1.00 95.06 91 ALA A CA 1
ATOM 688 C C . ALA A 1 91 ? -10.672 15.585 19.255 1.00 95.06 91 ALA A C 1
ATOM 690 O O . ALA A 1 91 ? -11.012 16.277 20.214 1.00 95.06 91 ALA A O 1
ATOM 691 N N . LEU A 1 92 ? -11.555 14.941 18.481 1.00 92.88 92 LEU A N 1
ATOM 692 C CA . LEU A 1 92 ? -13.005 14.980 18.695 1.00 92.88 92 LEU A CA 1
ATOM 693 C C . LEU A 1 92 ? -13.410 14.332 20.020 1.00 92.88 92 LEU A C 1
ATOM 695 O O . LEU A 1 92 ? -14.207 14.900 20.756 1.00 92.88 92 LEU A O 1
ATOM 699 N N . PHE A 1 93 ? -12.843 13.171 20.351 1.00 88.69 93 PHE A N 1
ATOM 700 C CA . PHE A 1 93 ? -13.148 12.474 21.603 1.00 88.69 93 PHE A CA 1
ATOM 701 C C . PHE A 1 93 ? -12.371 13.018 22.813 1.00 88.69 93 PHE A C 1
ATOM 703 O O . PHE A 1 93 ? -12.541 12.536 23.938 1.00 88.69 93 PHE A O 1
ATOM 710 N N . ARG A 1 94 ? -11.547 14.057 22.628 1.00 84.19 94 ARG A N 1
ATOM 711 C CA . ARG A 1 94 ? -10.784 14.675 23.713 1.00 84.19 94 ARG A CA 1
ATOM 712 C C . ARG A 1 94 ? -11.728 15.370 24.695 1.00 84.19 94 ARG A C 1
ATOM 714 O O . ARG A 1 94 ? -12.321 16.394 24.378 1.00 84.19 94 ARG A O 1
ATOM 721 N N . GLY A 1 95 ? -11.828 14.836 25.910 1.00 78.44 95 GLY A N 1
ATOM 722 C CA . GLY A 1 95 ? -12.685 15.381 26.971 1.00 78.44 95 GLY A CA 1
ATOM 723 C C . GLY A 1 95 ? -13.998 14.623 27.192 1.00 78.44 95 GLY A C 1
ATOM 724 O O . GLY A 1 95 ? -14.709 14.911 28.154 1.00 78.44 95 GLY A O 1
ATOM 725 N N . PHE A 1 96 ? -14.306 13.616 26.369 1.00 77.19 96 PHE A N 1
ATOM 726 C CA . PHE A 1 96 ? -15.417 12.696 26.614 1.00 77.19 96 PHE A CA 1
ATOM 727 C C . PHE A 1 96 ? -14.989 11.613 27.618 1.00 77.19 96 PHE A C 1
ATOM 729 O O . PHE A 1 96 ? -14.570 10.524 27.241 1.00 77.19 96 PHE A O 1
ATOM 736 N N . PHE A 1 97 ? -15.065 11.924 28.915 1.00 65.25 97 PHE A N 1
ATOM 737 C CA . PHE A 1 97 ? -14.674 11.004 29.999 1.00 65.25 97 PHE A CA 1
ATOM 738 C C . PHE A 1 97 ? -15.797 10.068 30.467 1.00 65.25 97 PHE A C 1
ATOM 740 O O . PHE A 1 97 ? -15.531 9.080 31.145 1.00 65.25 97 PHE A O 1
ATOM 747 N N . ASN A 1 98 ? -17.046 10.354 30.092 1.00 64.88 98 ASN A N 1
ATOM 748 C CA . ASN A 1 98 ? -18.215 9.585 30.511 1.00 64.88 98 ASN A CA 1
ATOM 749 C C . ASN A 1 98 ? -18.762 8.762 29.346 1.00 64.88 98 ASN A C 1
ATOM 751 O O . ASN A 1 98 ? -19.843 9.033 28.827 1.00 64.88 98 ASN A O 1
ATOM 755 N N . VAL A 1 99 ? -18.008 7.743 28.936 1.00 65.12 99 VAL A N 1
ATOM 756 C CA . VAL A 1 99 ? -18.625 6.599 28.262 1.00 65.12 99 VAL A CA 1
ATOM 757 C C . VAL A 1 99 ? -19.340 5.830 29.373 1.00 65.12 99 VAL A C 1
ATOM 759 O O . VAL A 1 99 ? -18.658 5.397 30.305 1.00 65.12 99 VAL A O 1
ATOM 762 N N . PRO A 1 100 ? -20.681 5.688 29.354 1.00 65.81 100 PRO A N 1
ATOM 763 C CA . PRO A 1 100 ? -21.359 4.842 30.322 1.00 65.81 100 PRO A CA 1
ATOM 764 C C . PRO A 1 100 ? -20.683 3.479 30.262 1.00 65.81 100 PRO A C 1
ATOM 766 O O . PRO A 1 100 ? -20.602 2.883 29.183 1.00 65.81 100 PRO A O 1
ATOM 769 N N . SER A 1 101 ? -20.141 3.015 31.386 1.00 60.62 101 SER A N 1
ATOM 770 C CA . SER A 1 101 ? -19.600 1.670 31.476 1.00 60.62 101 SER A CA 1
ATOM 771 C C . SER A 1 101 ? -20.762 0.712 31.249 1.00 60.62 101 SER A C 1
ATOM 773 O O . SER A 1 101 ? -21.508 0.344 32.154 1.00 60.62 101 SER A O 1
ATOM 775 N N . THR A 1 102 ? -20.953 0.309 29.996 1.00 62.53 102 THR A N 1
ATOM 776 C CA . THR A 1 102 ? -21.623 -0.954 29.725 1.00 62.53 102 THR A CA 1
ATOM 777 C C . THR A 1 102 ? -20.862 -1.976 30.548 1.00 62.53 102 THR A C 1
ATOM 779 O O . THR A 1 102 ? -19.634 -1.975 30.523 1.00 62.53 102 THR A O 1
ATOM 782 N N . ASN A 1 103 ? -21.588 -2.717 31.385 1.00 60.78 103 ASN A N 1
ATOM 783 C CA . ASN A 1 103 ? -21.065 -3.710 32.316 1.00 60.78 103 ASN A CA 1
ATOM 784 C C . ASN A 1 103 ? -19.910 -4.451 31.628 1.00 60.78 103 ASN A C 1
ATOM 786 O O . ASN A 1 103 ? -20.170 -5.243 30.722 1.00 60.78 103 ASN A O 1
ATOM 790 N N . LEU A 1 104 ? -18.657 -4.083 31.943 1.00 60.19 104 LEU A N 1
ATOM 791 C CA . LEU A 1 104 ? -17.478 -4.485 31.175 1.00 60.19 104 LEU A CA 1
ATOM 792 C C . LEU A 1 104 ? -17.241 -5.961 31.477 1.00 60.19 104 LEU A C 1
ATOM 794 O O . LEU A 1 104 ? -16.422 -6.327 32.320 1.00 60.19 104 LEU A O 1
ATOM 798 N N . GLN A 1 105 ? -18.028 -6.821 30.835 1.00 70.00 105 GLN A N 1
ATOM 799 C CA . GLN A 1 105 ? -17.830 -8.249 30.861 1.00 70.00 105 GLN A CA 1
ATOM 800 C C . GLN A 1 105 ? -16.440 -8.488 30.303 1.00 70.00 105 GLN A C 1
ATOM 802 O O . GLN A 1 105 ? -16.114 -8.131 29.172 1.00 70.00 105 GLN A O 1
ATOM 807 N N . SER A 1 106 ? -15.601 -9.049 31.166 1.00 68.81 106 SER A N 1
ATOM 808 C CA . SER A 1 106 ? -14.269 -9.477 30.796 1.00 68.81 106 SER A CA 1
ATOM 809 C C . SER A 1 106 ? -14.350 -10.324 29.527 1.00 68.81 106 SER A C 1
ATOM 811 O O . SER A 1 106 ? -15.263 -11.143 29.398 1.00 68.81 106 SER A O 1
ATOM 813 N N . PHE A 1 107 ? -13.402 -10.143 28.602 1.00 79.06 107 PHE A N 1
ATOM 814 C CA . PHE A 1 107 ? -13.319 -10.983 27.409 1.00 79.06 107 PHE A CA 1
ATOM 815 C C . PHE A 1 107 ? -13.433 -12.461 27.789 1.00 79.06 107 PHE A C 1
ATOM 817 O O . PHE A 1 107 ? -12.861 -12.887 28.803 1.00 79.06 107 PHE A O 1
ATOM 824 N N . SER A 1 108 ? -14.150 -13.233 26.969 1.00 89.69 108 SER A N 1
ATOM 825 C CA . SER A 1 108 ? -14.297 -14.670 27.188 1.00 89.69 108 SER A CA 1
ATOM 826 C C . SER A 1 108 ? -12.923 -15.339 27.298 1.00 89.69 108 SER A C 1
ATOM 828 O O . SER A 1 108 ? -11.931 -14.872 26.726 1.00 89.69 108 SER A O 1
ATOM 830 N N . VAL A 1 109 ? -12.853 -16.451 28.036 1.00 89.12 109 VAL A N 1
ATOM 831 C CA . VAL A 1 109 ? -11.604 -17.212 28.225 1.00 89.12 109 VAL A CA 1
ATOM 832 C C . VAL A 1 109 ? -10.980 -17.581 26.876 1.00 89.12 109 VAL A C 1
ATOM 834 O O . VAL A 1 109 ? -9.762 -17.517 26.730 1.00 89.12 109 VAL A O 1
ATOM 837 N N . VAL A 1 110 ? -11.821 -17.867 25.877 1.00 91.06 110 VAL A N 1
ATOM 838 C CA . VAL A 1 110 ? -11.404 -18.166 24.504 1.00 91.06 110 VAL A CA 1
ATOM 839 C C . VAL A 1 110 ? -10.730 -16.961 23.852 1.00 91.06 110 VAL A C 1
ATOM 841 O O . VAL A 1 110 ? -9.603 -17.099 23.395 1.00 91.06 110 VAL A O 1
ATOM 844 N N . VAL A 1 111 ? -11.359 -15.778 23.869 1.00 90.94 111 VAL A N 1
ATOM 845 C CA . VAL A 1 111 ? -10.788 -14.559 23.260 1.00 90.94 111 VAL A CA 1
ATOM 846 C C . VAL A 1 111 ? -9.473 -14.179 23.935 1.00 90.94 111 VAL A C 1
ATOM 848 O O . VAL A 1 111 ? -8.496 -13.843 23.277 1.00 90.94 111 VAL A O 1
ATOM 851 N N . ARG A 1 112 ? -9.399 -14.282 25.264 1.00 91.00 112 ARG A N 1
ATOM 852 C CA . ARG A 1 112 ? -8.164 -13.978 25.994 1.00 91.00 112 ARG A CA 1
ATOM 853 C C . ARG A 1 112 ? -7.040 -14.956 25.654 1.00 91.00 112 ARG A C 1
ATOM 855 O O . ARG A 1 112 ? -5.897 -14.532 25.489 1.00 91.00 112 ARG A O 1
ATOM 862 N N . ALA A 1 113 ? -7.356 -16.247 25.576 1.00 93.19 113 ALA A N 1
ATOM 863 C CA . ALA A 1 113 ? -6.391 -17.276 25.213 1.00 93.19 113 ALA A CA 1
ATOM 864 C C . ALA A 1 113 ? -5.919 -17.107 23.761 1.00 93.19 113 ALA A C 1
ATOM 866 O O . ALA A 1 113 ? -4.716 -17.144 23.518 1.00 93.19 113 ALA A O 1
ATOM 867 N N . SER A 1 114 ? -6.832 -16.838 22.820 1.00 90.94 114 SER A N 1
ATOM 868 C CA . SER A 1 114 ? -6.488 -16.625 21.413 1.00 90.94 114 SER A CA 1
ATOM 869 C C . SER A 1 114 ? -5.641 -15.372 21.221 1.00 90.94 114 SER A C 1
ATOM 871 O O . SER A 1 114 ? -4.601 -15.448 20.577 1.00 90.94 114 SER A O 1
ATOM 873 N N . THR A 1 115 ? -6.008 -14.240 21.830 1.00 93.56 115 THR A N 1
ATOM 874 C CA . THR A 1 115 ? -5.228 -12.999 21.704 1.00 93.56 115 THR A CA 1
ATOM 875 C C . THR A 1 115 ? -3.828 -13.166 22.284 1.00 93.56 115 THR A C 1
ATOM 877 O O . THR A 1 115 ? -2.871 -12.687 21.691 1.00 93.56 115 THR A O 1
ATOM 880 N N . ARG A 1 116 ? -3.664 -13.908 23.389 1.00 90.44 116 ARG A N 1
ATOM 881 C CA . ARG A 1 116 ? -2.337 -14.168 23.974 1.00 90.44 116 ARG A CA 1
ATOM 882 C C . ARG A 1 116 ? -1.391 -14.895 23.010 1.00 90.44 116 ARG A C 1
ATOM 884 O O . ARG A 1 116 ? -0.192 -14.661 23.076 1.00 90.44 116 ARG A O 1
ATOM 891 N N . VAL A 1 117 ? -1.918 -15.765 22.149 1.00 93.38 117 VAL A N 1
ATOM 892 C CA . VAL A 1 117 ? -1.118 -16.520 21.170 1.00 93.38 117 VAL A CA 1
ATOM 893 C C . VAL A 1 117 ? -0.951 -15.745 19.864 1.00 93.38 117 VAL A C 1
ATOM 895 O O . VAL A 1 117 ? 0.133 -15.725 19.297 1.00 93.38 117 VAL A O 1
ATOM 898 N N . VAL A 1 118 ? -2.011 -15.090 19.390 1.00 94.88 118 VAL A N 1
ATOM 899 C CA . VAL A 1 118 ? -2.025 -14.403 18.091 1.00 94.88 118 VAL A CA 1
ATOM 900 C C . VAL A 1 118 ? -1.235 -13.095 18.126 1.00 94.88 118 VAL A C 1
ATOM 902 O O . VAL A 1 118 ? -0.583 -12.748 17.150 1.00 94.88 118 VAL A O 1
ATOM 905 N N . LEU A 1 119 ? -1.250 -12.367 19.241 1.00 94.50 119 LEU A N 1
ATOM 906 C CA . LEU A 1 119 ? -0.588 -11.066 19.337 1.00 94.50 119 LEU A CA 1
ATOM 907 C C . LEU A 1 119 ? 0.939 -11.134 19.110 1.00 94.50 119 LEU A C 1
ATOM 909 O O . LEU A 1 119 ? 1.413 -10.359 18.287 1.00 94.50 119 LEU A O 1
ATOM 913 N N . PRO A 1 120 ? 1.706 -12.069 19.711 1.00 94.00 120 PRO A N 1
ATOM 914 C CA . PRO A 1 120 ? 3.128 -12.240 19.385 1.00 94.00 120 PRO A CA 1
ATOM 915 C C . PRO A 1 120 ? 3.396 -12.894 18.019 1.00 94.00 120 PRO A C 1
ATOM 917 O O . PRO A 1 120 ? 4.545 -12.978 17.617 1.00 94.00 120 PRO A O 1
ATOM 920 N N . LEU A 1 121 ? 2.374 -13.414 17.329 1.00 93.50 121 LEU A N 1
ATOM 921 C CA . LEU A 1 121 ? 2.509 -13.899 15.949 1.00 93.50 121 LEU A CA 1
ATOM 922 C C . LEU A 1 121 ? 2.367 -12.748 14.937 1.00 93.50 121 LEU A C 1
ATOM 924 O O . LEU A 1 121 ? 2.948 -12.805 13.858 1.00 93.50 121 LEU A O 1
ATOM 928 N N . ILE A 1 122 ? 1.540 -11.747 15.258 1.00 94.19 122 ILE A N 1
ATOM 929 C CA . ILE A 1 122 ? 1.269 -10.584 14.399 1.00 94.19 122 ILE A CA 1
ATOM 930 C C . ILE A 1 122 ? 2.384 -9.536 14.493 1.00 94.19 122 ILE A C 1
ATOM 932 O O . ILE A 1 122 ? 2.662 -8.871 13.496 1.00 94.19 122 ILE A O 1
ATOM 936 N N . VAL A 1 123 ? 2.952 -9.354 15.689 1.00 85.75 123 VAL A N 1
ATOM 937 C CA . VAL A 1 123 ? 4.029 -8.389 15.981 1.00 85.75 123 VAL A CA 1
ATOM 938 C C . VAL A 1 123 ? 5.384 -9.038 15.755 1.00 85.75 123 VAL A C 1
ATOM 940 O O . VAL A 1 123 ? 6.215 -8.403 15.073 1.00 85.75 123 VAL A O 1
#

Foldseek 3Di:
DPPVVVVVVVVVVVVVVVVVVCVVVCVVHDDDDPDDDPVRVLLVCQQCDPPCVPRHPNHPDSVCCCCCPVVVVVVVVVVVVVVVVVVVVCVVCVPVPDPPPPPCPDPDPVVVVVCVVVVVVVD

pLDDT: mean 88.95, std 9.69, range [60.19, 98.31]

Secondary structure (DSSP, 8-state):
--HHHHHHHHHHHHHHHHHHHHHHTTBTBPPPPSSPPHHHHHHHHHHS-TT-TTS----S-HHHHIIIIISHHHHHHHHHHHHHHHHHHHHHTTT---------PPPPHHHHHHHHHHHHHH-

Radius of gyration: 26.46 Å; chains: 1; bounding box: 67×39×59 Å

Sequence (123 aa):
MRGKDLIIAFSLASFTVALGLILYLEGLGPLPTGDLRFLAASILKNTFNPWEANLTTYSLNAVSAVIWDYRALDTILETAVLFAAVTGVTALFRGFFNVPSTNLQSFSVVVRASTRVVLPLIV